Protein AF-A0AAJ1SNL9-F1 (afdb_monomer_lite)

pLDDT: mean 77.58, std 19.61, range [34.16, 97.94]

Organism: NCBI:txid357441

Secondary structure (DSSP, 8-state):
--------HHHHHHHHHHHHHTT-TTHHHHHHHHHHHHHHTT--HHHHHHHHHHHHHHHHHTB--HHHHHHHHHH-HHHHHHHHHHHHHTTS-SSS-HHHHHHHT-SBHHHHHHHHHHHHTSHHHHHHH-S-TTHHHHHHHHHHHHHHHHHHHHHHHHTT-THHHHHHHTT-

Sequence (172 aa):
YADQTVYELGDVMNTTAQLAANGVKDFDGLTQAIGNVNAVSGGNADTFKSVAMAMTQTVGAGKLTTENFNQIADAIPGASGKIQQALKEMGAYTDGDFREAMANGEISAEELNEAFMQLGMTDVAKKAAGSTATIEGAVGNLQASAVNMINEIINAFGKGNITSLISDIGKG

Structure (mmCIF, N/CA/C/O backbone):
data_AF-A0AAJ1SNL9-F1
#
_entry.id   AF-A0AAJ1SNL9-F1
#
loop_
_atom_site.group_PDB
_atom_site.id
_atom_site.type_symbol
_atom_site.label_atom_id
_atom_site.label_alt_id
_atom_site.label_comp_id
_atom_site.label_asym_id
_atom_site.label_entity_id
_atom_site.label_seq_id
_atom_site.pdbx_PDB_ins_code
_atom_site.Cartn_x
_atom_site.Cartn_y
_atom_site.Cartn_z
_atom_site.occupancy
_atom_site.B_iso_or_equiv
_atom_site.auth_seq_id
_atom_site.auth_comp_id
_atom_site.auth_asym_id
_atom_site.auth_atom_id
_atom_site.pdbx_PDB_model_num
ATOM 1 N N . TYR A 1 1 ? 27.175 5.953 -13.218 1.00 34.16 1 TYR A N 1
ATOM 2 C CA . TYR A 1 1 ? 25.724 6.172 -13.334 1.00 34.16 1 TYR A CA 1
ATOM 3 C C . TYR A 1 1 ? 25.084 4.872 -12.902 1.00 34.16 1 TYR A C 1
ATOM 5 O O . TYR A 1 1 ? 25.333 3.871 -13.553 1.00 34.16 1 TYR A O 1
ATOM 13 N N . ALA A 1 2 ? 24.481 4.854 -11.712 1.00 34.66 2 ALA A N 1
ATOM 14 C CA . ALA A 1 2 ? 23.979 3.636 -11.082 1.00 34.66 2 ALA A CA 1
ATOM 15 C C . ALA A 1 2 ? 22.735 3.141 -11.826 1.00 34.66 2 ALA A C 1
ATOM 17 O O . ALA A 1 2 ? 21.866 3.956 -12.136 1.00 34.66 2 ALA A O 1
ATOM 18 N N . ASP A 1 3 ? 22.699 1.840 -12.117 1.00 39.25 3 ASP A N 1
ATOM 19 C CA . ASP A 1 3 ? 21.568 1.134 -12.715 1.00 39.25 3 ASP A CA 1
ATOM 20 C C . ASP A 1 3 ? 20.281 1.486 -11.969 1.00 39.25 3 ASP A C 1
ATOM 22 O O . ASP A 1 3 ? 20.049 1.077 -10.829 1.00 39.25 3 ASP A O 1
ATOM 26 N N . GLN A 1 4 ? 19.452 2.302 -12.614 1.00 41.88 4 GLN A N 1
ATOM 27 C CA . GLN A 1 4 ? 18.111 2.573 -12.148 1.00 41.88 4 GLN A CA 1
ATOM 28 C C . GLN A 1 4 ? 17.263 1.328 -12.408 1.00 41.88 4 GLN A C 1
ATOM 30 O O . GLN A 1 4 ? 16.923 1.004 -13.542 1.00 41.88 4 GLN A O 1
ATOM 35 N N . THR A 1 5 ? 16.897 0.672 -11.309 1.00 44.97 5 THR A N 1
ATOM 36 C CA . THR A 1 5 ? 15.507 0.275 -11.057 1.00 44.97 5 THR A CA 1
ATOM 37 C C . THR A 1 5 ? 14.871 -0.613 -12.127 1.00 44.97 5 THR A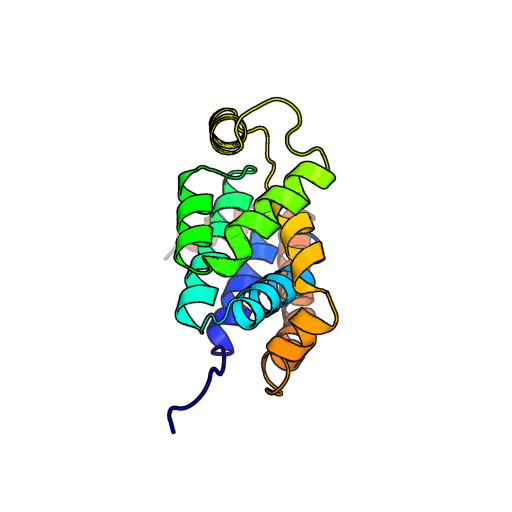 C 1
ATOM 39 O O . THR A 1 5 ? 13.908 -0.226 -12.788 1.00 44.97 5 THR A O 1
ATOM 42 N N . VAL A 1 6 ? 15.353 -1.846 -12.241 1.00 51.81 6 VAL A N 1
ATOM 43 C CA . VAL A 1 6 ? 14.517 -2.928 -12.761 1.00 51.81 6 VAL A CA 1
ATOM 44 C C . VAL A 1 6 ? 13.943 -3.638 -11.540 1.00 51.81 6 VAL A C 1
ATOM 46 O O . VAL A 1 6 ? 14.699 -4.202 -10.754 1.00 51.81 6 VAL A O 1
ATOM 49 N N . TYR A 1 7 ? 12.625 -3.568 -11.336 1.00 61.69 7 TYR A N 1
ATOM 50 C CA . TYR A 1 7 ? 11.969 -4.497 -10.415 1.00 61.69 7 TYR A CA 1
ATOM 51 C C . TYR A 1 7 ? 12.278 -5.905 -10.909 1.00 61.69 7 TYR A C 1
ATOM 53 O O . TYR A 1 7 ? 12.047 -6.193 -12.089 1.00 61.69 7 TYR A O 1
ATOM 61 N N . GLU A 1 8 ? 12.837 -6.769 -10.060 1.00 66.25 8 GLU A N 1
ATOM 62 C CA . GLU A 1 8 ? 13.104 -8.127 -10.509 1.00 66.25 8 GLU A CA 1
ATOM 63 C C . GLU A 1 8 ? 11.767 -8.780 -10.854 1.00 66.25 8 GLU A C 1
ATOM 65 O O . GLU A 1 8 ? 10.804 -8.722 -10.087 1.00 66.25 8 GLU A O 1
ATOM 70 N N . LEU A 1 9 ? 11.707 -9.403 -12.033 1.00 63.62 9 LEU A N 1
ATOM 71 C CA . LEU A 1 9 ? 10.516 -10.097 -12.514 1.00 63.62 9 LEU A CA 1
ATOM 72 C C . LEU A 1 9 ? 9.967 -11.050 -11.435 1.00 63.62 9 LEU A C 1
ATOM 74 O O . LEU A 1 9 ? 8.761 -11.112 -11.228 1.00 63.62 9 LEU A O 1
ATOM 78 N N . GLY A 1 10 ? 10.855 -11.724 -10.695 1.00 67.50 10 GLY A N 1
ATOM 79 C CA . GLY A 1 10 ? 10.506 -12.607 -9.579 1.00 67.50 10 GLY A CA 1
ATOM 80 C C . GLY A 1 10 ? 9.691 -11.939 -8.471 1.00 67.50 10 GLY A C 1
ATOM 81 O O . GLY A 1 10 ? 8.745 -12.544 -7.973 1.00 67.50 10 GLY A O 1
ATOM 82 N N . ASP A 1 11 ? 9.998 -10.690 -8.129 1.00 73.50 11 ASP A N 1
ATOM 83 C CA . ASP A 1 11 ? 9.332 -9.976 -7.039 1.00 73.50 11 ASP A CA 1
ATOM 84 C C . ASP A 1 11 ? 7.910 -9.585 -7.423 1.00 73.50 11 ASP A C 1
ATOM 86 O O . ASP A 1 11 ? 6.967 -9.841 -6.677 1.00 73.50 11 ASP A O 1
ATOM 90 N N . VAL A 1 12 ? 7.746 -9.050 -8.635 1.00 74.94 12 VAL A N 1
ATOM 91 C CA . VAL A 1 12 ? 6.435 -8.716 -9.205 1.00 74.94 12 VAL A CA 1
ATOM 92 C C . VAL A 1 12 ? 5.570 -9.974 -9.324 1.00 74.94 12 VAL A C 1
ATOM 94 O O . VAL A 1 12 ? 4.399 -9.957 -8.939 1.00 74.94 12 VAL A O 1
ATOM 97 N N . MET A 1 13 ? 6.149 -11.086 -9.797 1.00 72.50 13 MET A N 1
ATOM 98 C CA . MET A 1 13 ? 5.465 -12.382 -9.889 1.00 72.50 13 MET A CA 1
ATOM 99 C C . MET A 1 13 ? 5.019 -12.902 -8.522 1.00 72.50 13 MET A C 1
ATOM 101 O O . MET A 1 13 ? 3.864 -13.300 -8.365 1.00 72.50 13 MET A O 1
ATOM 105 N N . ASN A 1 14 ? 5.904 -12.867 -7.527 1.00 78.12 14 ASN A N 1
ATOM 106 C CA . ASN A 1 14 ? 5.604 -13.340 -6.181 1.00 78.12 14 ASN A CA 1
ATOM 107 C C . ASN A 1 14 ? 4.507 -12.497 -5.510 1.00 78.12 14 ASN A C 1
ATOM 109 O O . ASN A 1 14 ? 3.571 -13.060 -4.947 1.00 78.12 14 ASN A O 1
ATOM 113 N N . THR A 1 15 ? 4.559 -11.167 -5.625 1.00 81.31 15 THR A N 1
ATOM 114 C CA . THR A 1 15 ? 3.499 -10.278 -5.117 1.00 81.31 15 THR A CA 1
ATOM 115 C C . THR A 1 15 ? 2.155 -10.567 -5.779 1.00 81.31 15 THR A C 1
ATOM 117 O O . THR A 1 15 ? 1.163 -10.772 -5.082 1.00 81.31 15 THR A O 1
ATOM 120 N N . THR A 1 16 ? 2.131 -10.657 -7.112 1.00 79.81 16 THR A N 1
ATOM 121 C CA . THR A 1 16 ? 0.915 -10.963 -7.885 1.00 79.81 16 THR A CA 1
ATOM 122 C C . THR A 1 16 ? 0.289 -12.279 -7.413 1.00 79.81 16 THR A C 1
ATOM 124 O O . THR A 1 16 ? -0.912 -12.341 -7.154 1.00 79.81 16 THR A O 1
ATOM 127 N N . ALA A 1 17 ? 1.108 -13.324 -7.242 1.00 80.38 17 ALA A N 1
ATOM 128 C CA . ALA A 1 17 ? 0.656 -14.634 -6.781 1.00 80.38 17 ALA A CA 1
ATOM 129 C C . ALA A 1 17 ? 0.120 -14.601 -5.342 1.00 80.38 17 ALA A C 1
ATOM 131 O O . ALA A 1 17 ? -0.897 -15.229 -5.056 1.00 80.38 17 ALA A O 1
ATOM 132 N N . GLN A 1 18 ? 0.761 -13.855 -4.437 1.00 80.69 18 GLN A N 1
ATOM 133 C CA . GLN A 1 18 ? 0.292 -13.717 -3.057 1.00 80.69 18 GLN A CA 1
ATOM 134 C C . GLN A 1 18 ? -1.046 -12.980 -2.981 1.00 80.69 18 GLN A C 1
ATOM 136 O O . GLN A 1 18 ? -1.945 -13.433 -2.276 1.00 80.69 18 GLN A O 1
ATOM 141 N N . LEU A 1 19 ? -1.215 -11.886 -3.726 1.00 83.50 19 LEU A N 1
ATOM 142 C CA . LEU A 1 19 ? -2.481 -11.151 -3.770 1.00 83.50 19 LEU A CA 1
ATOM 143 C C . LEU A 1 19 ? -3.607 -12.022 -4.355 1.00 83.50 19 LEU A C 1
ATOM 145 O O . LEU A 1 19 ? -4.686 -12.101 -3.768 1.00 83.50 19 LEU A O 1
ATOM 149 N N . ALA A 1 20 ? -3.328 -12.755 -5.437 1.00 81.88 20 ALA A N 1
ATOM 150 C CA . ALA A 1 20 ? -4.253 -13.730 -6.018 1.00 81.88 20 ALA A CA 1
ATOM 151 C C . ALA A 1 20 ? -4.646 -14.838 -5.026 1.00 81.88 20 ALA A C 1
ATOM 153 O O . ALA A 1 20 ? -5.828 -15.134 -4.855 1.00 81.88 20 ALA A O 1
ATOM 154 N N . ALA A 1 21 ? -3.665 -15.437 -4.343 1.00 79.44 21 ALA A N 1
ATOM 155 C CA 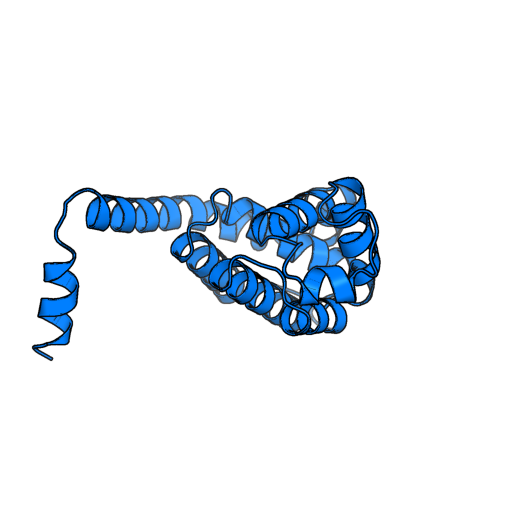. ALA A 1 21 ? -3.895 -16.504 -3.369 1.00 79.44 21 ALA A CA 1
ATOM 156 C C . ALA A 1 21 ? -4.726 -16.038 -2.163 1.00 79.44 21 ALA A C 1
ATOM 158 O O . ALA A 1 21 ? -5.453 -16.836 -1.575 1.00 79.44 21 ALA A O 1
ATOM 159 N N . ASN A 1 22 ? -4.652 -14.748 -1.823 1.00 78.31 22 ASN A N 1
ATOM 160 C CA . ASN A 1 22 ? -5.470 -14.131 -0.781 1.00 78.31 22 ASN A CA 1
ATOM 161 C C . ASN A 1 22 ? -6.817 -13.586 -1.302 1.00 78.31 22 ASN A C 1
ATOM 163 O O . ASN A 1 22 ? -7.537 -12.924 -0.560 1.00 78.31 22 ASN A O 1
ATOM 167 N N . GLY A 1 23 ? -7.189 -13.878 -2.553 1.00 79.19 23 GLY A N 1
ATOM 168 C CA . GLY A 1 23 ? -8.511 -13.568 -3.098 1.00 79.19 23 GLY A CA 1
ATOM 169 C C . GLY A 1 23 ? -8.723 -12.110 -3.508 1.00 79.19 23 GLY A C 1
ATOM 170 O O . GLY A 1 23 ? -9.871 -11.707 -3.701 1.00 79.19 23 GLY A O 1
ATOM 171 N N . VAL A 1 24 ? -7.656 -11.318 -3.667 1.00 84.31 24 VAL A N 1
ATOM 172 C CA . VAL A 1 24 ? -7.765 -9.961 -4.227 1.00 84.31 24 VAL A CA 1
ATOM 173 C C . VAL A 1 24 ? -8.259 -10.065 -5.667 1.00 84.31 24 VAL A C 1
ATOM 175 O O . VAL A 1 24 ? -7.663 -10.767 -6.478 1.00 84.31 24 VAL A O 1
ATOM 178 N N . LYS A 1 25 ? -9.358 -9.380 -5.994 1.00 81.56 25 LYS A N 1
ATOM 179 C CA . LYS A 1 25 ? -10.049 -9.533 -7.284 1.00 81.56 25 LYS A CA 1
ATOM 180 C C . LYS A 1 25 ? -9.246 -9.001 -8.477 1.00 81.56 25 LYS A C 1
ATOM 182 O O . LYS A 1 25 ? -9.206 -9.664 -9.507 1.00 81.56 25 LYS A O 1
ATOM 187 N N . ASP A 1 26 ? -8.631 -7.828 -8.333 1.00 85.94 26 ASP A N 1
ATOM 188 C CA . ASP A 1 26 ? -7.813 -7.151 -9.358 1.00 85.94 26 ASP A CA 1
ATOM 189 C C . ASP A 1 26 ? -6.335 -7.146 -8.929 1.00 85.94 26 ASP A C 1
ATOM 191 O O . ASP A 1 26 ? -5.699 -6.110 -8.753 1.00 85.94 26 ASP A O 1
ATOM 195 N N . PHE A 1 27 ? -5.814 -8.333 -8.612 1.00 85.00 27 PHE A N 1
ATOM 196 C CA . PHE A 1 27 ? -4.477 -8.521 -8.038 1.00 85.00 27 PHE A CA 1
ATOM 197 C C . PHE A 1 27 ? -3.347 -8.108 -9.000 1.00 85.00 27 PHE A C 1
ATOM 199 O O . PHE A 1 27 ? -2.278 -7.679 -8.558 1.00 85.00 27 PHE A O 1
ATOM 206 N N . ASP A 1 28 ? -3.572 -8.215 -10.309 1.00 82.25 28 ASP A N 1
ATOM 207 C CA . ASP A 1 28 ? -2.674 -7.761 -11.368 1.00 82.25 28 ASP A CA 1
ATOM 208 C C . ASP A 1 28 ? -2.670 -6.234 -11.473 1.00 82.25 28 ASP A C 1
ATOM 210 O O . ASP A 1 28 ? -1.592 -5.627 -11.441 1.00 82.25 28 ASP A O 1
ATOM 214 N N . GLY A 1 29 ? -3.852 -5.609 -11.505 1.00 87.44 29 GLY A N 1
ATOM 215 C CA . GLY A 1 29 ? -3.993 -4.155 -11.443 1.00 87.44 29 GLY A CA 1
ATOM 216 C C . GLY A 1 29 ? -3.375 -3.580 -10.170 1.00 87.44 29 GLY A C 1
ATOM 217 O O . GLY A 1 29 ? -2.577 -2.642 -10.231 1.00 87.44 29 GLY A O 1
ATOM 218 N N . LEU A 1 30 ? -3.640 -4.201 -9.019 1.00 90.88 30 LEU A N 1
ATOM 219 C CA . LEU A 1 30 ? -3.101 -3.764 -7.734 1.00 90.88 30 LEU A CA 1
ATOM 220 C C . LEU A 1 30 ? -1.575 -3.879 -7.678 1.00 90.88 30 LEU A C 1
ATOM 222 O O . LEU A 1 30 ? -0.910 -2.965 -7.192 1.00 90.88 30 LEU A O 1
ATOM 226 N N . THR A 1 31 ? -0.994 -4.951 -8.223 1.00 89.38 31 THR A N 1
ATOM 227 C CA . THR A 1 31 ? 0.470 -5.091 -8.291 1.00 89.38 31 THR A CA 1
ATOM 228 C C . THR A 1 31 ? 1.095 -3.976 -9.134 1.00 89.38 31 THR A C 1
ATOM 230 O O . THR A 1 31 ? 2.098 -3.378 -8.732 1.00 89.38 31 THR A O 1
ATOM 233 N N . GLN A 1 32 ? 0.486 -3.644 -10.277 1.00 88.00 32 GLN A N 1
ATOM 234 C CA . GLN A 1 32 ? 0.924 -2.512 -11.098 1.00 88.00 32 GLN A CA 1
ATOM 235 C C . GLN A 1 32 ? 0.774 -1.184 -10.348 1.00 88.00 32 GLN A C 1
ATOM 237 O O . GLN A 1 32 ? 1.680 -0.351 -10.379 1.00 88.00 32 GLN A O 1
ATOM 242 N N . ALA A 1 33 ? -0.336 -0.988 -9.634 1.00 92.94 33 ALA A N 1
ATOM 243 C CA . ALA A 1 33 ? -0.577 0.217 -8.854 1.00 92.94 33 ALA A CA 1
ATOM 244 C C . ALA A 1 33 ? 0.471 0.399 -7.751 1.00 92.94 33 ALA A C 1
ATOM 246 O O . ALA A 1 33 ? 1.033 1.487 -7.630 1.00 92.94 33 ALA A O 1
ATOM 247 N N . ILE A 1 34 ? 0.809 -0.667 -7.020 1.00 93.00 34 ILE A N 1
ATOM 248 C CA . ILE A 1 34 ? 1.895 -0.673 -6.030 1.00 93.00 34 ILE A CA 1
ATOM 249 C C . ILE A 1 34 ? 3.221 -0.270 -6.689 1.00 93.00 34 ILE A C 1
ATOM 251 O O . ILE A 1 34 ? 3.913 0.615 -6.183 1.00 93.00 34 ILE A O 1
ATOM 255 N N . GLY A 1 35 ? 3.556 -0.851 -7.846 1.00 89.38 35 GLY A N 1
ATOM 256 C CA . GLY A 1 35 ? 4.765 -0.504 -8.603 1.00 89.38 35 GLY A CA 1
ATOM 257 C C . GLY A 1 35 ? 4.814 0.965 -9.039 1.00 89.38 35 GLY A C 1
ATOM 258 O O . GLY A 1 35 ? 5.852 1.620 -8.910 1.00 89.38 35 GLY A O 1
ATOM 259 N N . ASN A 1 36 ? 3.685 1.508 -9.494 1.00 90.00 36 ASN A N 1
ATOM 260 C CA . ASN A 1 36 ? 3.569 2.891 -9.953 1.00 90.00 36 ASN A CA 1
ATOM 261 C C . ASN A 1 36 ? 3.626 3.894 -8.794 1.00 90.00 36 ASN A C 1
ATOM 263 O O . ASN A 1 36 ? 4.338 4.896 -8.887 1.00 90.00 36 ASN A O 1
ATOM 267 N N . VAL A 1 37 ? 2.924 3.617 -7.687 1.00 93.25 37 VAL A N 1
ATOM 268 C CA . VAL A 1 37 ? 2.998 4.418 -6.453 1.00 93.25 37 VAL A CA 1
ATOM 269 C C . VAL A 1 37 ? 4.423 4.405 -5.898 1.00 93.25 37 VAL A C 1
ATOM 271 O O . VAL A 1 37 ? 4.937 5.451 -5.495 1.00 93.25 37 VAL A O 1
ATOM 274 N N . ASN A 1 38 ? 5.090 3.250 -5.922 1.00 91.06 38 ASN A N 1
ATOM 275 C CA . ASN A 1 38 ? 6.480 3.132 -5.500 1.00 91.06 38 ASN A CA 1
ATOM 276 C C . ASN A 1 38 ? 7.415 3.974 -6.377 1.00 91.06 38 ASN A C 1
ATOM 278 O O . ASN A 1 38 ? 8.167 4.798 -5.857 1.00 91.06 38 ASN A O 1
ATOM 282 N N . ALA A 1 39 ? 7.310 3.847 -7.701 1.00 88.25 39 ALA A N 1
ATOM 283 C CA . ALA A 1 39 ? 8.153 4.580 -8.643 1.00 88.25 39 ALA A CA 1
ATOM 284 C C . ALA A 1 39 ? 7.964 6.103 -8.541 1.00 88.25 39 ALA A C 1
ATOM 286 O O . ALA A 1 39 ? 8.940 6.846 -8.433 1.00 88.25 39 ALA A O 1
ATOM 287 N N . VAL A 1 40 ? 6.714 6.585 -8.514 1.00 87.06 40 VAL A N 1
ATOM 288 C CA . VAL A 1 40 ? 6.425 8.029 -8.415 1.00 87.06 40 VAL A CA 1
ATOM 289 C C . VAL A 1 40 ? 6.851 8.624 -7.069 1.00 87.06 40 VAL A C 1
ATOM 291 O O . VAL A 1 40 ? 7.068 9.831 -6.969 1.00 87.06 40 VAL A O 1
ATOM 294 N N . SER A 1 41 ? 7.018 7.781 -6.048 1.00 88.88 41 SER A N 1
ATOM 295 C CA . SER A 1 41 ? 7.534 8.165 -4.729 1.00 88.88 41 SER A CA 1
ATOM 296 C C . SER A 1 41 ? 9.064 8.124 -4.635 1.00 88.88 41 SER A C 1
ATOM 298 O O . SER A 1 41 ? 9.606 8.374 -3.561 1.00 88.88 41 SER A O 1
ATOM 300 N N . GLY A 1 42 ? 9.764 7.823 -5.736 1.00 84.44 42 GLY A N 1
ATOM 301 C CA . GLY A 1 42 ? 11.224 7.686 -5.772 1.00 84.44 42 GLY A CA 1
ATOM 302 C C . GLY A 1 42 ? 11.740 6.366 -5.192 1.00 84.44 42 GLY A C 1
ATOM 303 O O . GLY A 1 42 ? 12.920 6.270 -4.857 1.00 84.44 42 GLY A O 1
ATOM 304 N N . GLY A 1 43 ? 10.864 5.370 -5.050 1.00 84.69 43 GLY A N 1
ATOM 305 C CA . GLY A 1 43 ? 11.188 4.047 -4.532 1.00 84.69 43 GLY A CA 1
ATOM 306 C C . GLY A 1 43 ? 11.990 3.182 -5.509 1.00 84.69 43 GLY A C 1
ATOM 307 O O . GLY A 1 43 ? 12.086 3.455 -6.706 1.00 84.69 43 GLY A O 1
ATOM 308 N N . ASN A 1 44 ? 12.560 2.103 -4.980 1.00 84.38 44 ASN A N 1
ATOM 309 C CA . ASN A 1 44 ? 13.331 1.094 -5.704 1.00 84.38 44 ASN A CA 1
ATOM 310 C C . ASN A 1 44 ? 12.704 -0.307 -5.515 1.00 84.38 44 ASN A C 1
ATOM 312 O O . ASN A 1 44 ? 11.563 -0.430 -5.065 1.00 84.38 44 ASN A O 1
ATOM 316 N N . ALA A 1 45 ? 13.424 -1.371 -5.880 1.00 83.50 45 ALA A N 1
ATOM 317 C CA . ALA A 1 45 ? 12.929 -2.741 -5.739 1.00 83.50 45 ALA A CA 1
ATOM 318 C C . ALA A 1 45 ? 12.694 -3.154 -4.273 1.00 83.50 45 ALA A C 1
ATOM 320 O O . ALA A 1 45 ? 11.704 -3.821 -3.981 1.00 83.50 45 ALA A O 1
ATOM 321 N N . ASP A 1 46 ? 13.552 -2.716 -3.349 1.00 86.56 46 ASP A N 1
ATOM 322 C CA . ASP A 1 46 ? 13.417 -3.033 -1.925 1.00 86.56 46 ASP A CA 1
ATOM 323 C C . ASP A 1 46 ? 12.191 -2.347 -1.321 1.00 86.56 46 ASP A C 1
ATOM 325 O O . ASP A 1 46 ? 11.426 -2.973 -0.588 1.00 86.56 46 ASP A O 1
ATOM 329 N N . THR A 1 47 ? 11.936 -1.085 -1.674 1.00 91.75 47 THR A N 1
ATOM 330 C CA . THR A 1 47 ? 10.737 -0.390 -1.189 1.00 91.75 47 THR A CA 1
ATOM 331 C C . THR A 1 47 ? 9.464 -0.980 -1.793 1.00 91.75 47 THR A C 1
ATOM 333 O O . THR A 1 47 ? 8.470 -1.112 -1.084 1.00 91.75 47 THR A O 1
ATOM 336 N N . PHE A 1 48 ? 9.497 -1.439 -3.050 1.00 90.19 48 PHE A N 1
ATOM 337 C CA . PHE A 1 48 ? 8.379 -2.185 -3.635 1.00 90.19 48 PHE A CA 1
ATOM 338 C C . PHE A 1 48 ? 8.086 -3.472 -2.863 1.00 90.19 48 PHE A C 1
ATOM 340 O O . PHE A 1 48 ? 6.928 -3.710 -2.529 1.00 90.19 48 PHE A O 1
ATOM 347 N N . LYS A 1 49 ? 9.111 -4.267 -2.524 1.00 89.75 49 LYS A N 1
ATOM 348 C CA . LYS A 1 49 ? 8.948 -5.480 -1.702 1.00 89.75 49 LYS A CA 1
ATOM 349 C C . LYS A 1 49 ? 8.297 -5.169 -0.363 1.00 89.75 49 LYS A C 1
ATOM 351 O O . LYS A 1 49 ? 7.367 -5.868 0.028 1.00 89.75 49 LYS A O 1
ATOM 356 N N . SER A 1 50 ? 8.767 -4.124 0.316 1.00 94.31 50 SER A N 1
ATOM 357 C CA . SER A 1 50 ? 8.225 -3.707 1.611 1.00 94.31 50 SER A CA 1
ATOM 358 C C . SER A 1 50 ? 6.756 -3.303 1.507 1.00 94.31 50 SER A C 1
ATOM 360 O O . SER A 1 50 ? 5.933 -3.784 2.283 1.00 94.31 50 SER A O 1
ATOM 362 N N . VAL A 1 51 ? 6.398 -2.488 0.509 1.00 95.38 51 VAL A N 1
ATOM 363 C CA . VAL A 1 51 ? 4.999 -2.092 0.281 1.00 95.38 51 VAL A CA 1
ATOM 364 C C . VAL A 1 51 ? 4.144 -3.306 -0.079 1.00 95.38 51 VAL A C 1
ATOM 366 O O . VAL A 1 51 ? 3.082 -3.500 0.502 1.00 95.38 51 VAL A O 1
ATOM 369 N N . ALA A 1 52 ? 4.608 -4.158 -0.992 1.00 91.81 52 ALA A N 1
ATOM 370 C CA . ALA A 1 52 ? 3.898 -5.366 -1.395 1.00 91.81 52 ALA A CA 1
ATOM 371 C C . ALA A 1 52 ? 3.662 -6.330 -0.223 1.00 91.81 52 ALA A C 1
ATOM 373 O O . ALA A 1 52 ? 2.572 -6.881 -0.091 1.00 91.81 52 ALA A O 1
ATOM 374 N N . MET A 1 53 ? 4.655 -6.512 0.650 1.00 93.25 53 MET A N 1
ATOM 375 C CA . MET A 1 53 ? 4.533 -7.344 1.847 1.00 93.25 53 MET A CA 1
ATOM 376 C C . MET A 1 53 ? 3.481 -6.788 2.808 1.00 93.25 53 MET A C 1
ATOM 378 O O . MET A 1 53 ? 2.598 -7.533 3.234 1.00 93.25 53 MET A O 1
ATOM 382 N N . ALA A 1 54 ? 3.528 -5.483 3.088 1.00 96.94 54 ALA A N 1
ATOM 383 C CA . ALA A 1 54 ? 2.548 -4.816 3.940 1.00 96.94 54 ALA A CA 1
ATOM 384 C C . ALA A 1 54 ? 1.125 -4.884 3.352 1.00 96.94 54 ALA A C 1
ATOM 386 O O . ALA A 1 54 ? 0.151 -5.061 4.089 1.00 96.94 54 ALA A O 1
ATOM 387 N N . MET A 1 55 ? 0.992 -4.804 2.023 1.00 95.06 55 MET A N 1
ATOM 388 C CA . MET A 1 55 ? -0.278 -4.997 1.316 1.00 95.06 55 MET A CA 1
ATOM 389 C C . MET A 1 55 ? -0.793 -6.431 1.482 1.00 95.06 55 MET A C 1
ATOM 391 O O . MET A 1 55 ? -1.921 -6.615 1.932 1.00 95.06 55 MET A O 1
ATOM 395 N N . THR A 1 56 ? 0.032 -7.453 1.230 1.00 90.06 56 THR A N 1
ATOM 396 C CA . THR A 1 56 ? -0.355 -8.861 1.443 1.00 90.06 56 THR A CA 1
ATOM 397 C C . THR A 1 56 ? -0.771 -9.123 2.892 1.00 90.06 56 THR A C 1
ATOM 399 O O . THR A 1 56 ? -1.790 -9.767 3.137 1.00 90.06 56 THR A O 1
ATOM 402 N N . GLN A 1 57 ? -0.018 -8.606 3.868 1.00 93.69 57 GLN A N 1
ATOM 403 C CA . GLN A 1 57 ? -0.350 -8.735 5.291 1.00 93.69 57 GLN A CA 1
ATOM 404 C C . GLN A 1 57 ? -1.674 -8.044 5.636 1.00 93.69 57 GLN A C 1
ATOM 406 O O . GLN A 1 57 ? -2.455 -8.571 6.427 1.00 93.69 57 GLN A O 1
ATOM 411 N N . THR A 1 58 ? -1.948 -6.889 5.026 1.00 95.56 58 THR A N 1
ATOM 412 C CA . THR A 1 58 ? -3.214 -6.161 5.191 1.00 95.56 58 THR A CA 1
ATOM 413 C C . THR A 1 58 ? -4.385 -6.957 4.626 1.00 95.56 58 THR A C 1
ATOM 415 O O . THR A 1 58 ? -5.394 -7.111 5.311 1.00 95.56 58 THR A O 1
ATOM 418 N N . VAL A 1 59 ? -4.234 -7.535 3.431 1.00 90.81 59 VAL A N 1
ATOM 419 C CA . VAL A 1 59 ? -5.245 -8.423 2.839 1.00 90.81 59 VAL A CA 1
ATOM 420 C C . VAL A 1 59 ? -5.499 -9.630 3.743 1.00 90.81 59 VAL A C 1
ATOM 422 O O . VAL A 1 59 ? -6.651 -9.914 4.059 1.00 90.81 59 VAL A O 1
ATOM 425 N N . GLY A 1 60 ? -4.446 -10.292 4.234 1.00 89.00 60 GLY A N 1
ATOM 426 C CA . GLY A 1 60 ? -4.583 -11.431 5.148 1.00 89.00 60 GLY A CA 1
ATOM 427 C C . GLY A 1 60 ? -5.265 -11.077 6.477 1.00 89.00 60 GLY A C 1
ATOM 428 O O . GLY A 1 60 ? -6.001 -11.892 7.030 1.00 89.00 60 GLY A O 1
ATOM 429 N N . ALA A 1 61 ? -5.061 -9.857 6.982 1.00 94.12 61 ALA A N 1
ATOM 430 C CA . ALA A 1 61 ? -5.734 -9.347 8.177 1.00 94.12 61 ALA A CA 1
ATOM 431 C C . ALA A 1 61 ? -7.163 -8.833 7.911 1.00 94.12 61 ALA A C 1
ATOM 433 O O . ALA A 1 61 ? -7.921 -8.625 8.860 1.00 94.12 61 ALA A O 1
ATOM 434 N N . GLY A 1 62 ? -7.518 -8.577 6.648 1.00 94.25 62 GLY A N 1
ATOM 435 C CA . GLY A 1 62 ? -8.772 -7.946 6.225 1.00 94.25 62 GLY A CA 1
ATOM 436 C C . GLY A 1 62 ? -8.868 -6.440 6.509 1.00 94.25 62 GLY A C 1
ATOM 437 O O . GLY A 1 62 ? -9.870 -5.819 6.158 1.00 94.25 62 GLY A O 1
ATOM 438 N N . LYS A 1 63 ? -7.846 -5.835 7.126 1.00 97.12 63 LYS A N 1
ATOM 439 C CA . LYS A 1 63 ? -7.835 -4.428 7.551 1.00 97.12 63 LYS A CA 1
ATOM 440 C C . LYS A 1 63 ? -6.430 -3.841 7.567 1.00 97.12 63 LYS A C 1
ATOM 442 O O . LYS A 1 63 ? -5.457 -4.556 7.820 1.00 97.12 63 LYS A O 1
ATOM 447 N N . LEU A 1 64 ? -6.334 -2.531 7.362 1.00 97.94 64 LEU A N 1
ATOM 448 C CA . LEU A 1 64 ? -5.079 -1.802 7.487 1.00 97.94 64 LEU A CA 1
ATOM 449 C C . LEU A 1 64 ? -4.709 -1.647 8.965 1.00 97.94 64 LEU A C 1
ATOM 451 O O . LEU A 1 64 ? -5.400 -0.983 9.737 1.00 97.94 64 LEU A O 1
ATOM 455 N N . THR A 1 65 ? -3.588 -2.249 9.355 1.00 97.56 65 THR A N 1
ATOM 456 C CA . THR A 1 65 ? -3.023 -2.090 10.696 1.00 97.56 65 THR A CA 1
ATOM 457 C C . THR A 1 65 ? -2.029 -0.932 10.728 1.00 97.56 65 THR A C 1
ATOM 459 O O . THR A 1 65 ? -1.395 -0.600 9.725 1.00 97.56 65 THR A O 1
ATOM 462 N N . THR A 1 66 ? -1.824 -0.356 11.914 1.00 96.44 66 THR A N 1
ATOM 463 C CA . THR A 1 66 ? -0.807 0.684 12.127 1.00 96.44 66 THR A CA 1
ATOM 464 C C . THR A 1 66 ? 0.599 0.206 11.760 1.00 96.44 66 THR A C 1
ATOM 466 O O . THR A 1 66 ? 1.387 0.979 11.226 1.00 96.44 66 THR A O 1
ATOM 469 N N . GLU A 1 67 ? 0.923 -1.061 12.029 1.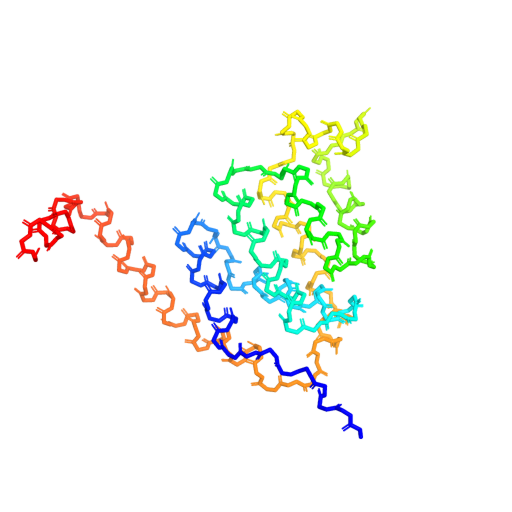00 97.62 67 GLU A N 1
ATOM 470 C CA . GLU A 1 67 ? 2.220 -1.645 11.677 1.00 97.62 67 GLU A CA 1
ATOM 471 C C . GLU A 1 67 ? 2.413 -1.703 10.159 1.00 97.62 67 GLU A C 1
ATOM 473 O O . GLU A 1 67 ? 3.408 -1.182 9.655 1.00 97.62 67 GLU A O 1
ATOM 478 N N . ASN A 1 68 ? 1.434 -2.244 9.429 1.00 97.81 68 ASN A N 1
ATOM 479 C CA . ASN A 1 68 ? 1.501 -2.340 7.972 1.00 97.81 68 ASN A CA 1
ATOM 480 C C . ASN A 1 68 ? 1.556 -0.944 7.338 1.00 97.81 68 ASN A C 1
ATOM 482 O O . ASN A 1 68 ? 2.330 -0.715 6.412 1.00 97.81 68 ASN A O 1
ATOM 486 N N . PHE A 1 69 ? 0.790 0.022 7.862 1.00 97.94 69 PHE A N 1
ATOM 487 C CA . PHE A 1 69 ? 0.867 1.396 7.371 1.00 97.94 69 PHE A CA 1
ATOM 488 C C . PHE A 1 69 ? 2.235 2.027 7.617 1.00 97.94 69 PHE A C 1
ATOM 490 O O . PHE A 1 69 ? 2.745 2.702 6.730 1.00 97.94 69 PHE A O 1
ATOM 497 N N . ASN A 1 70 ? 2.843 1.817 8.788 1.00 97.38 70 ASN A N 1
ATOM 498 C CA . ASN A 1 70 ? 4.185 2.333 9.055 1.00 97.38 70 ASN A CA 1
ATOM 499 C C . ASN A 1 70 ? 5.205 1.726 8.085 1.00 97.38 70 ASN A C 1
ATOM 501 O O . ASN A 1 70 ? 6.001 2.466 7.525 1.00 97.38 70 ASN A O 1
ATOM 505 N N . GLN A 1 71 ? 5.123 0.424 7.792 1.00 97.75 71 GLN A N 1
ATOM 506 C CA . GLN A 1 71 ? 5.981 -0.204 6.779 1.00 97.75 71 GLN A CA 1
ATOM 507 C C . GLN A 1 71 ? 5.800 0.431 5.390 1.00 97.75 71 GLN A C 1
ATOM 509 O O . GLN A 1 71 ? 6.786 0.712 4.708 1.00 97.75 71 GLN A O 1
ATOM 514 N N . ILE A 1 72 ? 4.555 0.705 4.979 1.00 97.44 72 ILE A N 1
ATOM 515 C CA . ILE A 1 72 ? 4.261 1.423 3.729 1.00 97.44 72 ILE A CA 1
ATOM 516 C C . ILE A 1 72 ? 4.852 2.838 3.778 1.00 97.44 72 ILE A C 1
ATOM 518 O O . ILE A 1 72 ? 5.556 3.246 2.858 1.00 97.44 72 ILE A O 1
ATOM 522 N N . ALA A 1 73 ? 4.586 3.590 4.844 1.00 96.88 73 ALA A N 1
ATOM 523 C CA . ALA A 1 73 ? 5.023 4.973 4.991 1.00 96.88 73 ALA A CA 1
ATOM 524 C C . ALA A 1 73 ? 6.551 5.103 5.051 1.00 96.88 73 ALA A C 1
ATOM 526 O O . ALA A 1 73 ? 7.092 6.044 4.480 1.00 96.88 73 ALA A O 1
ATOM 527 N N . ASP A 1 74 ? 7.245 4.155 5.675 1.00 97.19 74 ASP A N 1
ATOM 528 C CA . ASP A 1 74 ? 8.706 4.128 5.743 1.00 97.19 74 ASP A CA 1
ATOM 529 C C . ASP A 1 74 ? 9.323 3.774 4.383 1.00 97.19 74 ASP A C 1
ATOM 531 O O . ASP A 1 74 ? 10.341 4.348 3.990 1.00 97.19 74 ASP A O 1
ATOM 535 N N . ALA A 1 75 ? 8.693 2.865 3.631 1.00 95.06 75 ALA A N 1
ATOM 536 C CA . ALA A 1 75 ? 9.147 2.470 2.301 1.00 95.06 75 ALA A CA 1
ATOM 537 C C . ALA A 1 75 ? 8.912 3.563 1.246 1.00 95.06 75 ALA A C 1
ATOM 539 O O . ALA A 1 75 ? 9.760 3.781 0.380 1.00 95.06 75 ALA A O 1
ATOM 540 N N . ILE A 1 76 ? 7.774 4.261 1.313 1.00 93.94 76 ILE A N 1
ATOM 541 C CA . ILE A 1 76 ? 7.383 5.313 0.363 1.00 93.94 76 ILE A CA 1
ATOM 542 C C . ILE A 1 76 ? 6.876 6.577 1.087 1.00 93.94 76 ILE A C 1
ATOM 544 O O . ILE A 1 76 ? 5.697 6.938 0.969 1.00 93.94 76 ILE A O 1
ATOM 548 N N . PRO A 1 77 ? 7.755 7.331 1.782 1.00 92.12 77 PRO A N 1
ATOM 549 C CA . PRO A 1 77 ? 7.346 8.476 2.606 1.00 92.12 77 PRO A CA 1
ATOM 550 C C . PRO A 1 77 ? 6.539 9.529 1.843 1.00 92.12 77 PRO A C 1
ATOM 552 O O . PRO A 1 77 ? 5.583 10.091 2.381 1.00 92.12 77 PRO A O 1
ATOM 555 N N . GLY A 1 78 ? 6.871 9.746 0.564 1.00 88.56 78 GLY A N 1
ATOM 556 C CA . GLY A 1 78 ? 6.192 10.700 -0.318 1.00 88.56 78 GLY A CA 1
ATOM 557 C C . GLY A 1 78 ? 4.754 10.330 -0.709 1.00 88.56 78 GLY A C 1
ATOM 558 O O . GLY A 1 78 ? 4.011 11.205 -1.157 1.00 88.56 78 GLY A O 1
ATOM 559 N N . ALA A 1 79 ? 4.339 9.072 -0.527 1.00 92.06 79 ALA A N 1
ATOM 560 C CA . ALA A 1 79 ? 2.975 8.615 -0.804 1.00 92.06 79 ALA A CA 1
ATOM 561 C C . ALA A 1 79 ? 2.079 8.575 0.438 1.00 92.06 79 ALA A C 1
ATOM 563 O O . ALA A 1 79 ? 0.862 8.656 0.289 1.00 92.06 79 ALA A O 1
ATOM 564 N N . SER A 1 80 ? 2.650 8.492 1.645 1.00 93.00 80 SER A N 1
ATOM 565 C CA . SER A 1 80 ? 1.906 8.301 2.903 1.00 93.00 80 SER A CA 1
ATOM 566 C C . SER A 1 80 ? 0.720 9.265 3.068 1.00 93.00 80 SER A C 1
ATOM 568 O O . SER A 1 80 ? -0.414 8.828 3.258 1.00 93.00 80 SER A O 1
ATOM 570 N N . GLY A 1 81 ? 0.947 10.572 2.905 1.00 94.44 81 GLY A N 1
ATOM 571 C CA . GLY A 1 81 ? -0.107 11.587 3.006 1.00 94.44 81 GLY A CA 1
ATOM 572 C C . GLY A 1 81 ? -1.167 11.489 1.904 1.00 94.44 81 GLY A C 1
ATOM 573 O O . GLY A 1 81 ? -2.339 11.747 2.159 1.00 94.44 81 GLY A O 1
ATOM 574 N N . LYS A 1 82 ? -0.785 11.062 0.693 1.00 95.75 82 LYS A N 1
ATOM 575 C CA . LYS A 1 82 ? -1.730 10.867 -0.418 1.00 95.75 82 LYS A CA 1
ATOM 576 C C . LYS A 1 82 ? -2.605 9.633 -0.213 1.00 95.75 82 LYS A C 1
ATOM 578 O O . LYS A 1 82 ? -3.779 9.677 -0.552 1.00 95.75 82 LYS A O 1
ATOM 583 N N . ILE A 1 83 ? -2.051 8.565 0.362 1.00 96.81 83 ILE A N 1
ATOM 584 C CA . ILE A 1 83 ? -2.804 7.358 0.733 1.00 96.81 83 ILE A CA 1
ATOM 585 C C . ILE A 1 83 ? -3.852 7.712 1.789 1.00 96.81 83 ILE A C 1
ATOM 587 O O . ILE A 1 83 ? -5.022 7.386 1.615 1.00 96.81 83 ILE A O 1
ATOM 591 N N . GLN A 1 84 ? -3.458 8.444 2.837 1.00 95.75 84 GLN A N 1
ATOM 592 C CA . GLN A 1 84 ? -4.398 8.932 3.853 1.00 95.75 84 GLN A CA 1
ATOM 593 C C . GLN A 1 84 ? -5.503 9.789 3.230 1.00 95.75 84 GLN A C 1
ATOM 595 O O . GLN A 1 84 ? -6.680 9.580 3.505 1.00 95.75 84 GLN A O 1
ATOM 600 N N . GLN A 1 85 ? -5.136 10.723 2.349 1.00 94.38 85 GLN A N 1
ATOM 601 C CA . GLN A 1 85 ? -6.108 11.572 1.671 1.00 94.38 85 GLN A CA 1
ATOM 602 C C . GLN A 1 85 ? -7.092 10.763 0.813 1.00 94.38 85 GLN A C 1
ATOM 604 O O . GLN A 1 85 ? -8.292 10.985 0.933 1.00 94.38 85 GLN A O 1
ATOM 609 N N . ALA A 1 86 ? -6.613 9.815 0.003 1.00 95.94 86 ALA A N 1
ATOM 610 C CA . ALA A 1 86 ? -7.472 8.969 -0.826 1.00 95.94 86 ALA A CA 1
ATOM 611 C C . ALA A 1 86 ? -8.454 8.154 0.034 1.00 95.94 86 ALA A C 1
ATOM 613 O O . ALA A 1 86 ? -9.656 8.169 -0.215 1.00 95.94 86 ALA A O 1
ATOM 614 N N . LEU A 1 87 ? -7.965 7.538 1.115 1.00 96.44 87 LEU A N 1
ATOM 615 C CA . LEU A 1 87 ? -8.803 6.810 2.074 1.00 96.44 87 LEU A CA 1
ATOM 616 C C . LEU A 1 87 ? -9.867 7.714 2.714 1.00 96.44 87 LEU A C 1
ATOM 618 O O . LEU A 1 87 ? -11.017 7.308 2.875 1.00 96.44 87 LEU A O 1
ATOM 622 N N . LYS A 1 88 ? -9.513 8.962 3.033 1.00 93.69 88 LYS A N 1
ATOM 623 C CA . LYS A 1 88 ? -10.461 9.939 3.575 1.00 93.69 88 LYS A CA 1
ATOM 624 C C . LYS A 1 88 ? -11.527 10.336 2.559 1.00 93.69 88 LYS A C 1
ATOM 626 O O . LYS A 1 88 ? -12.701 10.422 2.903 1.00 93.69 88 LYS A O 1
ATOM 631 N N . GLU A 1 89 ? -11.127 10.594 1.317 1.00 92.69 89 GLU A N 1
ATOM 632 C CA . GLU A 1 89 ? -12.034 10.966 0.223 1.00 92.69 89 GLU A CA 1
ATOM 633 C C . GLU A 1 89 ? -13.015 9.836 -0.117 1.00 92.69 89 GLU A C 1
ATOM 635 O O . GLU A 1 89 ? -14.158 10.104 -0.484 1.00 92.69 89 GLU A O 1
ATOM 640 N N . MET A 1 90 ? -12.598 8.584 0.079 1.00 92.69 90 MET A N 1
ATOM 641 C CA . MET A 1 90 ? -13.449 7.400 -0.040 1.00 92.69 90 MET A CA 1
ATOM 642 C C . MET A 1 90 ? -14.393 7.191 1.153 1.00 92.69 90 MET A C 1
ATOM 644 O O . MET A 1 90 ? -15.293 6.359 1.078 1.00 92.69 90 MET A O 1
ATOM 648 N N . GLY A 1 91 ? -14.211 7.933 2.248 1.00 91.88 91 GLY A N 1
ATOM 649 C CA . GLY A 1 91 ? -14.988 7.754 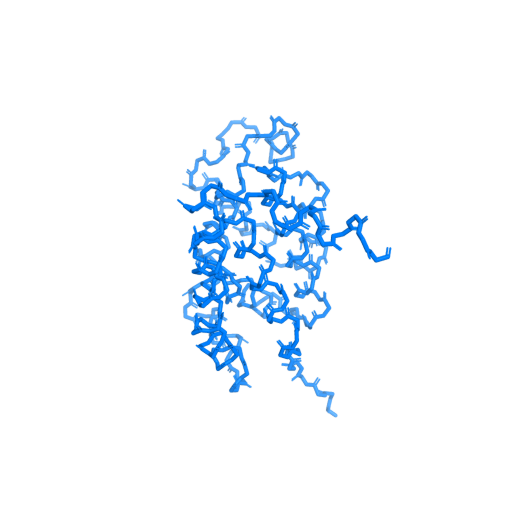3.472 1.00 91.88 91 GLY A CA 1
ATOM 650 C C . GLY A 1 91 ? -14.560 6.553 4.319 1.00 91.88 91 GLY A C 1
ATOM 651 O O . GLY A 1 91 ? -15.292 6.203 5.239 1.00 91.88 91 GLY A O 1
ATOM 652 N N . ALA A 1 92 ? -13.377 5.974 4.068 1.00 93.50 92 ALA A N 1
ATOM 653 C CA . ALA A 1 92 ? -12.824 4.876 4.874 1.00 93.50 92 ALA A CA 1
ATOM 654 C C . ALA A 1 92 ? -12.552 5.299 6.331 1.00 93.50 92 ALA A C 1
ATOM 656 O O . ALA A 1 92 ? -12.408 4.470 7.224 1.00 93.50 92 ALA A O 1
ATOM 657 N N . TYR A 1 93 ? -12.464 6.610 6.569 1.00 91.25 93 TYR A N 1
ATOM 658 C CA . TYR A 1 93 ? -12.523 7.229 7.888 1.00 91.25 93 TYR A CA 1
ATOM 659 C C . TYR A 1 93 ? -13.017 8.678 7.751 1.00 91.25 93 TYR A C 1
ATOM 661 O O . TYR A 1 93 ? -12.656 9.379 6.800 1.00 91.25 93 TYR A O 1
ATOM 669 N N . THR A 1 94 ? -13.848 9.147 8.686 1.00 78.62 94 THR A N 1
ATOM 670 C CA . THR A 1 94 ? -14.531 10.454 8.570 1.00 78.62 94 THR A CA 1
ATOM 671 C C . THR A 1 94 ? -14.243 11.407 9.727 1.00 78.62 94 THR A C 1
ATOM 673 O O . THR A 1 94 ? -14.013 12.593 9.482 1.00 78.62 94 THR A O 1
ATOM 676 N N . ASP A 1 95 ? -14.193 10.899 10.963 1.00 68.81 95 ASP A N 1
ATOM 677 C CA . ASP A 1 95 ? -14.285 11.728 12.177 1.00 68.81 95 ASP A CA 1
ATOM 678 C C . ASP A 1 95 ? -13.122 11.552 13.180 1.00 68.81 95 ASP A C 1
ATOM 680 O O . ASP A 1 95 ? -13.064 12.275 14.175 1.00 68.81 95 ASP A O 1
ATOM 684 N N . GLY A 1 96 ? -12.180 10.634 12.920 1.00 69.31 96 GLY A N 1
ATOM 685 C CA . GLY A 1 96 ? -11.046 10.311 13.804 1.00 69.31 96 GLY A CA 1
ATOM 686 C C . GLY A 1 96 ? -9.662 10.632 13.223 1.00 69.31 96 GLY A C 1
ATOM 687 O O . GLY A 1 96 ? -9.508 10.926 12.033 1.00 69.31 96 GLY A O 1
ATOM 688 N N . ASP A 1 97 ? -8.628 10.560 14.071 1.00 88.19 97 ASP A N 1
ATOM 689 C CA . ASP A 1 97 ? -7.234 10.533 13.607 1.00 88.19 97 ASP A CA 1
ATOM 690 C C . ASP A 1 97 ? -7.014 9.262 12.771 1.00 88.19 97 ASP A C 1
ATOM 692 O O . ASP A 1 97 ? -7.493 8.186 13.125 1.00 88.19 97 ASP A O 1
ATOM 696 N N . PHE A 1 98 ? -6.273 9.354 11.666 1.00 93.12 98 PHE A N 1
ATOM 697 C CA . PHE A 1 98 ? -5.991 8.206 10.800 1.00 93.12 98 PHE A CA 1
ATOM 698 C C . PHE A 1 98 ? -5.416 7.001 11.573 1.00 93.12 98 PHE A C 1
ATOM 700 O O . PHE A 1 98 ? -5.735 5.848 11.282 1.00 93.12 98 PHE A O 1
ATOM 707 N N . ARG A 1 99 ? -4.594 7.252 12.601 1.00 92.00 99 ARG A N 1
ATOM 708 C CA . ARG A 1 99 ? -4.067 6.201 13.483 1.00 92.00 99 ARG A CA 1
ATOM 709 C C . ARG A 1 99 ? -5.139 5.567 14.356 1.00 92.00 99 ARG A C 1
ATOM 711 O O . ARG A 1 99 ? -5.050 4.373 14.623 1.00 92.00 99 ARG A O 1
ATOM 718 N N . GLU A 1 100 ? -6.116 6.345 14.803 1.00 92.25 100 GLU A N 1
ATOM 719 C CA . GLU A 1 100 ? -7.250 5.839 15.575 1.00 92.25 100 GLU A CA 1
ATOM 720 C C . GLU A 1 100 ? -8.146 4.959 14.699 1.00 92.25 100 GLU A C 1
ATOM 722 O O . GLU A 1 100 ? -8.455 3.839 15.096 1.00 92.25 100 GLU A O 1
ATOM 727 N N . ALA A 1 101 ? -8.433 5.388 13.466 1.00 94.44 101 ALA A N 1
ATOM 728 C CA . ALA A 1 101 ? -9.182 4.589 12.495 1.00 94.44 101 ALA A CA 1
ATOM 729 C C . ALA A 1 101 ? -8.515 3.223 12.234 1.00 94.44 101 ALA A C 1
ATOM 731 O O . ALA A 1 101 ? -9.172 2.181 12.260 1.00 94.44 101 ALA A O 1
ATOM 732 N N . MET A 1 102 ? -7.185 3.187 12.072 1.00 95.25 102 MET A N 1
ATOM 733 C CA . MET A 1 102 ? -6.439 1.922 11.962 1.00 95.25 102 MET A CA 1
ATOM 734 C C . MET A 1 102 ? -6.480 1.089 13.251 1.00 95.25 102 MET A C 1
ATOM 736 O O . MET A 1 102 ? -6.619 -0.135 13.191 1.00 95.25 102 MET A O 1
ATOM 740 N N . ALA A 1 103 ? -6.373 1.724 14.423 1.00 92.62 103 ALA A N 1
ATOM 741 C CA . ALA A 1 103 ? -6.446 1.032 15.711 1.00 92.62 103 ALA A CA 1
ATOM 742 C C . ALA A 1 103 ? -7.822 0.378 15.931 1.00 92.62 103 ALA A C 1
ATOM 744 O O . ALA A 1 103 ? -7.899 -0.762 16.397 1.00 92.62 103 ALA A O 1
ATOM 745 N N . ASN A 1 104 ? -8.888 1.063 15.517 1.00 92.69 104 ASN A N 1
ATOM 746 C CA . ASN A 1 104 ? -10.265 0.573 15.550 1.00 92.69 104 ASN A CA 1
ATOM 747 C C . ASN A 1 104 ? -10.557 -0.440 14.430 1.00 92.69 104 ASN A C 1
ATOM 749 O O . ASN A 1 104 ? -11.533 -1.185 14.507 1.00 92.69 104 ASN A O 1
ATOM 753 N N . GLY A 1 105 ? -9.685 -0.528 13.421 1.00 93.75 105 GLY A N 1
ATOM 754 C CA . GLY A 1 105 ? -9.852 -1.408 12.269 1.00 93.75 105 GLY A CA 1
ATOM 755 C C . GLY A 1 105 ? -10.924 -0.938 11.290 1.00 93.75 105 GLY A C 1
ATOM 756 O O . GLY A 1 105 ? -11.538 -1.776 10.639 1.00 93.75 105 GLY A O 1
ATOM 757 N N . GLU A 1 106 ? -11.153 0.371 11.221 1.00 95.19 106 GLU A N 1
ATOM 758 C CA . GLU A 1 106 ? -12.156 1.005 10.359 1.00 95.19 106 GLU A CA 1
ATOM 759 C C . GLU A 1 106 ? -11.766 0.933 8.880 1.00 95.19 106 GLU A C 1
ATOM 761 O O . GLU A 1 106 ? -12.630 0.768 8.031 1.00 95.19 106 GLU A O 1
ATOM 766 N N . ILE A 1 107 ? -10.464 0.982 8.584 1.00 97.31 107 ILE A N 1
ATOM 767 C CA . ILE A 1 107 ? -9.949 0.942 7.214 1.00 97.31 107 ILE A CA 1
ATOM 768 C C . ILE A 1 107 ? -9.767 -0.514 6.787 1.00 97.31 107 ILE A C 1
ATOM 770 O O . ILE A 1 107 ? -8.875 -1.221 7.276 1.00 97.31 107 ILE A O 1
ATOM 774 N N . SER A 1 108 ? -10.595 -0.963 5.852 1.00 97.19 108 SER A N 1
ATOM 775 C CA . SER A 1 108 ? -10.529 -2.309 5.289 1.00 97.19 108 SER A CA 1
ATOM 776 C C . SER A 1 108 ? -9.342 -2.488 4.338 1.00 97.19 108 SER A C 1
ATOM 778 O O . SER A 1 108 ? -8.758 -1.533 3.819 1.00 97.19 108 SER A O 1
ATOM 780 N N . ALA A 1 109 ? -8.981 -3.748 4.080 1.00 95.88 109 ALA A N 1
ATOM 781 C CA . ALA A 1 109 ? -7.985 -4.059 3.058 1.00 95.88 109 ALA A CA 1
ATOM 782 C C . ALA A 1 109 ? -8.434 -3.627 1.652 1.00 95.88 109 ALA A C 1
ATOM 784 O O . ALA A 1 109 ? -7.606 -3.187 0.861 1.00 95.88 109 ALA A O 1
ATOM 785 N N . GLU A 1 110 ? -9.733 -3.716 1.350 1.00 94.75 110 GLU A N 1
ATOM 786 C CA . GLU A 1 110 ? -10.270 -3.328 0.042 1.00 94.75 110 GLU A CA 1
ATOM 787 C C . GLU A 1 110 ? -10.172 -1.815 -0.178 1.00 94.75 110 GLU A C 1
ATOM 789 O O . GLU A 1 110 ? -9.717 -1.378 -1.231 1.00 94.75 110 GLU A O 1
ATOM 794 N N . GLU A 1 111 ? -10.483 -1.007 0.838 1.00 97.31 111 GLU A N 1
ATOM 795 C CA . GLU A 1 111 ? -10.338 0.451 0.746 1.00 97.31 111 GLU A CA 1
ATOM 796 C C . GLU A 1 111 ? -8.875 0.865 0.556 1.00 97.31 111 GLU A C 1
ATOM 798 O O . GLU A 1 111 ? -8.576 1.782 -0.211 1.00 97.31 111 GLU A O 1
ATOM 803 N N . LEU A 1 112 ? -7.937 0.162 1.199 1.00 97.88 112 LEU A N 1
ATOM 804 C CA . LEU A 1 112 ? -6.513 0.366 0.945 1.00 97.88 112 LEU A CA 1
ATOM 805 C C . LEU A 1 112 ? -6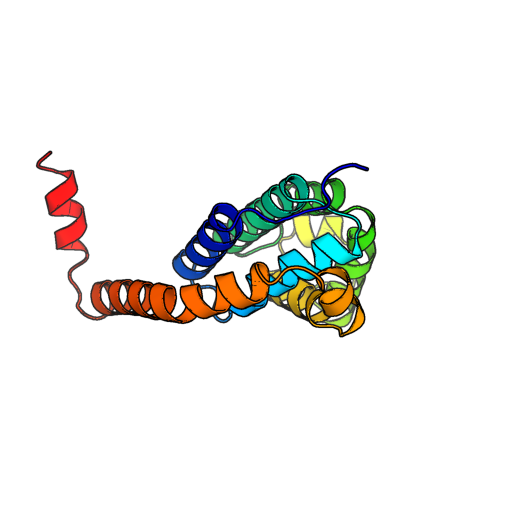.128 -0.011 -0.492 1.00 97.88 112 LEU A C 1
ATOM 807 O O . LEU A 1 112 ? -5.393 0.741 -1.136 1.00 97.88 112 LEU A O 1
ATOM 811 N N . ASN A 1 113 ? -6.613 -1.147 -1.003 1.00 95.38 113 ASN A N 1
ATOM 812 C CA . ASN A 1 113 ? -6.364 -1.577 -2.380 1.00 95.38 113 ASN A CA 1
ATOM 813 C C . ASN A 1 113 ? -6.854 -0.518 -3.374 1.00 95.38 113 ASN A C 1
ATOM 815 O O . ASN A 1 113 ? -6.109 -0.104 -4.263 1.00 95.38 113 ASN A O 1
ATOM 819 N N . GLU A 1 114 ? -8.079 -0.032 -3.188 1.00 96.50 114 GLU A N 1
ATOM 820 C CA . GLU A 1 114 ? -8.677 1.021 -4.005 1.00 96.50 114 GLU A CA 1
ATOM 821 C C . GLU A 1 114 ? -7.892 2.339 -3.919 1.00 96.50 114 GLU A C 1
ATOM 823 O O . GLU A 1 114 ? -7.638 2.962 -4.953 1.00 96.50 114 GLU A O 1
ATOM 828 N N . ALA A 1 115 ? -7.417 2.735 -2.734 1.00 97.44 115 ALA A N 1
ATOM 829 C CA . ALA A 1 115 ? -6.559 3.911 -2.583 1.00 97.44 115 ALA A CA 1
ATOM 830 C C . ALA A 1 115 ? -5.248 3.770 -3.381 1.00 97.44 115 ALA A C 1
ATOM 832 O O . ALA A 1 115 ? -4.836 4.699 -4.082 1.00 97.44 115 ALA A O 1
ATOM 833 N N . PHE A 1 116 ? -4.606 2.596 -3.343 1.00 96.75 116 PHE A N 1
ATOM 834 C CA . PHE A 1 116 ? -3.428 2.318 -4.171 1.00 96.75 116 PHE A CA 1
ATOM 835 C C . PHE A 1 116 ? -3.756 2.359 -5.663 1.00 96.75 116 PHE A C 1
ATOM 837 O O . PHE A 1 116 ? -3.001 2.967 -6.424 1.00 96.75 116 PHE A O 1
ATOM 844 N N . MET A 1 117 ? -4.885 1.784 -6.082 1.00 94.94 117 MET A N 1
ATOM 845 C CA . MET A 1 117 ? -5.348 1.829 -7.472 1.00 94.94 117 MET A CA 1
ATOM 846 C C . MET A 1 117 ? -5.550 3.268 -7.957 1.00 94.94 117 MET A C 1
ATOM 848 O O . MET A 1 117 ? -5.024 3.633 -9.010 1.00 94.94 117 MET A O 1
ATOM 852 N N . GLN A 1 118 ? -6.229 4.114 -7.176 1.00 95.31 118 GLN A N 1
ATOM 853 C CA . GLN A 1 118 ? -6.460 5.522 -7.521 1.00 95.31 118 GLN A CA 1
ATOM 854 C C . GLN A 1 118 ? -5.153 6.302 -7.695 1.00 95.31 118 GLN A C 1
ATOM 856 O O . GLN A 1 118 ? -5.012 7.084 -8.636 1.00 95.31 118 GLN A O 1
ATOM 861 N N . LEU A 1 119 ? -4.172 6.072 -6.821 1.00 94.06 119 LEU A N 1
ATOM 862 C CA . LEU A 1 119 ? -2.888 6.771 -6.866 1.00 94.06 119 LEU A CA 1
ATOM 863 C C . LEU A 1 119 ? -1.971 6.233 -7.976 1.00 94.06 119 LEU A C 1
ATOM 865 O O . LEU A 1 119 ? -1.320 7.004 -8.690 1.00 94.06 119 LEU A O 1
ATOM 869 N N . GLY A 1 120 ? -1.928 4.910 -8.131 1.00 89.88 120 GLY A N 1
ATOM 870 C CA . GLY A 1 120 ? -1.008 4.200 -9.015 1.00 89.88 120 GLY A CA 1
ATOM 871 C C . GLY A 1 120 ? -1.446 4.148 -10.474 1.00 89.88 120 GLY A C 1
ATOM 872 O O . GLY A 1 120 ? -0.600 3.997 -11.352 1.00 89.88 120 GLY A O 1
ATOM 873 N N . MET A 1 121 ? -2.736 4.307 -10.771 1.00 90.75 121 MET A N 1
ATOM 874 C CA . MET A 1 121 ? -3.245 4.210 -12.148 1.00 90.75 121 MET A CA 1
ATOM 875 C C . MET A 1 121 ? -3.285 5.538 -12.911 1.00 90.75 121 MET A C 1
ATOM 877 O O . MET A 1 121 ? -3.699 5.561 -14.074 1.00 90.75 121 MET A O 1
ATOM 881 N N . THR A 1 122 ? -2.808 6.625 -12.301 1.00 88.06 122 THR A N 1
ATOM 882 C CA . THR A 1 122 ? -2.672 7.933 -12.959 1.00 88.06 122 THR A CA 1
ATOM 883 C C . THR A 1 122 ? -1.600 7.913 -14.053 1.00 88.06 122 THR A C 1
ATOM 885 O O . THR A 1 122 ? -0.593 7.212 -13.940 1.00 88.06 122 THR A O 1
ATOM 888 N N . ASP A 1 123 ? -1.761 8.740 -15.090 1.00 83.19 123 ASP A N 1
ATOM 889 C CA . ASP A 1 123 ? -0.787 8.842 -16.191 1.00 83.19 123 ASP A CA 1
ATOM 890 C C . ASP A 1 123 ? 0.615 9.224 -15.700 1.00 83.19 123 ASP A C 1
ATOM 892 O O . ASP A 1 123 ? 1.621 8.737 -16.213 1.00 83.19 123 ASP A O 1
ATOM 896 N N . VAL A 1 124 ? 0.691 10.080 -14.677 1.00 82.00 124 VAL A N 1
ATOM 897 C CA . VAL A 1 124 ? 1.962 10.494 -14.072 1.00 82.00 124 VAL A CA 1
ATOM 898 C C . VAL A 1 124 ? 2.634 9.322 -13.361 1.00 82.00 124 VAL A C 1
ATOM 900 O O . VAL A 1 124 ? 3.832 9.126 -13.545 1.00 82.00 124 VAL A O 1
ATOM 903 N N . ALA A 1 125 ? 1.887 8.529 -12.588 1.00 82.56 125 ALA A N 1
ATOM 904 C CA . ALA A 1 125 ? 2.444 7.383 -11.874 1.00 82.56 125 ALA A CA 1
ATOM 905 C C . ALA A 1 125 ? 2.867 6.264 -12.841 1.00 82.56 125 ALA A C 1
ATOM 907 O O . ALA A 1 125 ? 3.981 5.750 -12.733 1.00 82.56 125 ALA A O 1
ATOM 908 N N . LYS A 1 126 ? 2.044 5.974 -13.857 1.00 80.50 126 LYS A N 1
ATOM 909 C CA . LYS A 1 126 ? 2.393 5.056 -14.954 1.00 80.50 126 LYS A CA 1
ATOM 910 C C . LYS A 1 126 ? 3.655 5.503 -15.688 1.00 80.50 126 LYS A C 1
ATOM 912 O O . LYS A 1 126 ? 4.548 4.702 -15.941 1.00 80.50 126 LYS A O 1
ATOM 917 N N . LYS A 1 127 ? 3.779 6.800 -15.985 1.00 77.69 127 LYS A N 1
ATOM 918 C CA . LYS A 1 127 ? 4.968 7.359 -16.643 1.00 77.69 127 LYS A CA 1
ATOM 919 C C . LYS A 1 127 ? 6.201 7.360 -15.741 1.00 77.69 127 LYS A C 1
ATOM 921 O O . LYS A 1 127 ? 7.301 7.185 -16.248 1.00 77.69 127 LYS A O 1
ATOM 926 N N . ALA A 1 128 ? 6.036 7.531 -14.431 1.00 72.75 128 ALA A N 1
ATOM 927 C CA . ALA A 1 128 ? 7.134 7.427 -13.472 1.00 72.75 128 ALA A CA 1
ATOM 928 C C . ALA A 1 128 ? 7.681 5.993 -13.380 1.00 72.75 128 ALA A C 1
ATOM 930 O O . ALA A 1 128 ? 8.889 5.811 -13.269 1.00 72.75 128 ALA A O 1
ATOM 931 N N . ALA A 1 129 ? 6.817 4.983 -13.509 1.00 67.62 129 ALA A N 1
ATOM 932 C CA . ALA A 1 129 ? 7.238 3.597 -13.729 1.00 67.62 129 ALA A CA 1
ATOM 933 C C . ALA A 1 129 ? 7.754 3.341 -15.166 1.00 67.62 129 ALA A C 1
ATOM 935 O O . ALA A 1 129 ? 8.422 2.342 -15.442 1.00 67.62 129 ALA A O 1
ATOM 936 N N . GLY A 1 130 ? 7.463 4.261 -16.089 1.00 56.38 130 GLY A N 1
ATOM 937 C CA . GLY A 1 130 ? 7.699 4.174 -17.524 1.00 56.38 130 GLY A CA 1
ATOM 938 C C . GLY A 1 130 ? 9.122 4.511 -17.967 1.00 56.38 130 GLY A C 1
ATOM 939 O O . GLY A 1 130 ? 9.383 5.579 -18.520 1.00 56.38 130 GLY A O 1
ATOM 940 N N . SER A 1 131 ? 10.017 3.535 -17.839 1.00 43.31 131 SER A N 1
ATOM 941 C CA . SER A 1 131 ? 10.835 3.028 -18.955 1.00 43.31 131 SER A CA 1
ATOM 942 C C . SER A 1 131 ? 11.484 1.709 -18.554 1.00 43.31 131 SER A C 1
ATOM 944 O O . SER A 1 131 ? 12.696 1.629 -18.416 1.00 43.31 131 SER A O 1
ATOM 946 N N . THR A 1 132 ? 10.698 0.645 -18.393 1.00 44.16 132 THR A N 1
ATOM 947 C CA . THR A 1 132 ? 11.225 -0.712 -18.575 1.00 44.16 132 THR A CA 1
ATOM 948 C C . THR A 1 132 ? 10.136 -1.574 -19.190 1.00 44.16 132 THR A C 1
ATOM 950 O O . THR A 1 132 ? 8.996 -1.573 -18.738 1.00 44.16 132 THR A O 1
ATOM 953 N N . ALA A 1 133 ? 10.478 -2.352 -20.209 1.00 46.06 133 ALA A N 1
ATOM 954 C CA . ALA A 1 133 ? 9.624 -3.380 -20.798 1.00 46.06 133 ALA A CA 1
ATOM 955 C C . ALA A 1 133 ? 9.300 -4.543 -19.818 1.00 46.06 133 ALA A C 1
ATOM 957 O O . ALA A 1 133 ? 9.003 -5.652 -20.253 1.00 46.06 133 ALA A O 1
ATOM 958 N N . THR A 1 134 ? 9.382 -4.310 -18.500 1.00 56.22 134 THR A N 1
ATOM 959 C CA . THR A 1 134 ? 9.481 -5.338 -17.463 1.00 56.22 134 THR A CA 1
ATOM 960 C C . THR A 1 134 ? 8.211 -5.464 -16.623 1.00 56.22 134 THR A C 1
ATOM 962 O O . THR A 1 134 ? 7.795 -6.592 -16.436 1.00 56.22 134 THR A O 1
ATOM 965 N N . ILE A 1 135 ? 7.534 -4.397 -16.158 1.00 52.53 135 ILE A N 1
ATOM 966 C CA . ILE A 1 135 ? 6.349 -4.560 -15.270 1.00 52.53 135 ILE A CA 1
ATOM 967 C C . ILE A 1 135 ? 5.078 -4.926 -16.043 1.00 52.53 135 ILE A C 1
ATOM 969 O O . ILE A 1 135 ? 4.474 -5.952 -15.756 1.00 52.53 135 ILE A O 1
ATOM 973 N N . GLU A 1 136 ? 4.667 -4.135 -17.039 1.00 53.78 136 GLU A N 1
ATOM 974 C CA . GLU A 1 136 ? 3.471 -4.459 -17.840 1.00 53.78 136 GLU A CA 1
ATOM 975 C C . GLU A 1 136 ? 3.658 -5.784 -18.604 1.00 53.78 136 GLU A C 1
ATOM 977 O O . GLU A 1 136 ? 2.732 -6.585 -18.701 1.00 53.78 136 GLU A O 1
ATOM 982 N N . GLY A 1 137 ? 4.883 -6.069 -19.067 1.00 57.44 137 GLY A N 1
ATOM 983 C CA . GLY A 1 137 ? 5.245 -7.347 -19.692 1.00 57.44 137 GLY A CA 1
ATOM 984 C C . GLY A 1 137 ? 5.272 -8.532 -18.715 1.00 57.44 137 GLY A C 1
ATOM 985 O O . GLY A 1 137 ? 4.805 -9.619 -19.063 1.00 57.44 137 GLY A O 1
ATOM 986 N N . ALA A 1 138 ? 5.766 -8.331 -17.484 1.00 57.00 138 ALA A N 1
ATOM 987 C CA . ALA A 1 138 ? 5.703 -9.316 -16.400 1.00 57.00 138 ALA A CA 1
ATOM 988 C C . ALA A 1 138 ? 4.262 -9.662 -16.050 1.00 57.00 138 ALA A C 1
ATOM 990 O O . ALA A 1 138 ? 3.892 -10.833 -16.027 1.00 57.00 138 ALA A O 1
ATOM 991 N N . VAL A 1 139 ? 3.456 -8.631 -15.789 1.00 53.34 139 VAL A N 1
ATOM 992 C CA . VAL A 1 139 ? 2.073 -8.768 -15.340 1.00 53.34 139 VAL A CA 1
ATOM 993 C C . VAL A 1 139 ? 1.190 -9.325 -16.455 1.00 53.34 139 VAL A C 1
ATOM 995 O O . VAL A 1 139 ? 0.365 -10.185 -16.180 1.00 53.34 139 VAL A O 1
ATOM 998 N N . GLY A 1 140 ? 1.412 -8.958 -17.720 1.00 55.72 140 GLY A N 1
ATOM 999 C CA . GLY A 1 140 ? 0.687 -9.542 -18.855 1.00 55.72 140 GLY A CA 1
ATOM 1000 C C . GLY A 1 140 ? 0.919 -11.052 -19.027 1.00 55.72 140 GLY A C 1
ATOM 1001 O O . GLY A 1 140 ? -0.035 -11.811 -19.196 1.00 55.72 140 GLY A O 1
ATOM 1002 N N . ASN A 1 141 ? 2.168 -11.525 -18.916 1.00 52.84 141 ASN A N 1
ATOM 1003 C CA . ASN A 1 141 ? 2.477 -12.966 -18.969 1.00 52.84 141 ASN A CA 1
ATOM 1004 C C . ASN A 1 141 ? 2.037 -13.715 -17.696 1.00 52.84 141 ASN A C 1
ATOM 1006 O O . ASN A 1 141 ? 1.672 -14.897 -17.746 1.00 52.84 141 ASN A O 1
ATOM 1010 N N . LEU A 1 142 ? 2.042 -13.025 -16.554 1.00 52.41 142 LEU A N 1
ATOM 1011 C CA . LEU A 1 142 ? 1.480 -13.518 -15.305 1.00 52.41 142 LEU A CA 1
ATOM 1012 C C . LEU A 1 142 ? -0.029 -13.632 -15.360 1.00 52.41 142 LEU A C 1
ATOM 1014 O O . LEU A 1 142 ? -0.518 -14.623 -14.862 1.00 52.41 142 LEU A O 1
ATOM 1018 N N . GLN A 1 143 ? -0.776 -12.701 -15.951 1.00 52.03 143 GLN A N 1
ATOM 1019 C CA . GLN A 1 143 ? -2.238 -12.764 -15.984 1.00 52.03 143 GLN A CA 1
ATOM 1020 C C . GLN A 1 143 ? -2.701 -14.086 -16.611 1.00 52.03 143 GLN A C 1
ATOM 1022 O O . GLN A 1 143 ? -3.540 -14.771 -16.041 1.00 52.03 143 GLN A O 1
ATOM 1027 N N . ALA A 1 144 ? -2.066 -14.534 -17.699 1.00 56.44 144 ALA A N 1
ATOM 1028 C CA . ALA A 1 144 ? -2.345 -15.844 -18.292 1.00 56.44 144 ALA A CA 1
ATOM 1029 C C . ALA A 1 144 ? -2.004 -17.023 -17.352 1.00 56.44 144 ALA A C 1
ATOM 1031 O O . ALA A 1 144 ? -2.766 -17.985 -17.258 1.00 56.44 144 ALA A O 1
ATOM 1032 N N . SER A 1 145 ? -0.884 -16.953 -16.626 1.00 51.88 145 SER A N 1
ATOM 1033 C CA . SER A 1 145 ? -0.417 -18.025 -15.727 1.00 51.88 145 SER A CA 1
ATOM 1034 C C . SER A 1 145 ? -1.123 -18.033 -14.361 1.00 51.88 145 SER A C 1
ATOM 1036 O O . SER A 1 145 ? -1.387 -19.088 -13.797 1.00 51.88 145 SER A O 1
ATOM 1038 N N . ALA A 1 146 ? -1.475 -16.862 -13.843 1.00 47.94 146 ALA A N 1
ATOM 1039 C CA . ALA A 1 146 ? -2.197 -16.616 -12.607 1.00 47.94 146 ALA A CA 1
ATOM 1040 C C . ALA A 1 146 ? -3.686 -16.885 -12.796 1.00 47.94 146 ALA A C 1
ATOM 1042 O O . ALA A 1 146 ? -4.284 -17.475 -11.916 1.00 47.94 146 ALA A O 1
ATOM 1043 N N . VAL A 1 147 ? -4.282 -16.571 -13.953 1.00 52.72 147 VAL A N 1
ATOM 1044 C CA . VAL A 1 147 ? -5.627 -17.060 -14.300 1.00 52.72 147 VAL A CA 1
ATOM 1045 C C . VAL A 1 147 ? -5.638 -18.586 -14.333 1.00 52.72 147 VAL A C 1
ATOM 1047 O O . VAL A 1 147 ? -6.573 -19.185 -13.813 1.00 52.72 147 VAL A O 1
ATOM 1050 N N . ASN A 1 148 ? -4.597 -19.239 -14.859 1.00 56.28 148 ASN A N 1
ATOM 1051 C CA . ASN A 1 148 ? -4.482 -20.698 -14.773 1.00 56.28 148 ASN A CA 1
ATOM 1052 C C . ASN A 1 148 ? -4.353 -21.182 -13.317 1.00 56.28 148 ASN A C 1
ATOM 1054 O O . ASN A 1 148 ? -5.099 -22.069 -12.921 1.00 56.28 148 ASN A O 1
ATOM 1058 N N . MET A 1 149 ? -3.503 -20.556 -12.499 1.00 52.44 149 MET A N 1
ATOM 1059 C CA . MET A 1 149 ? -3.341 -20.883 -11.074 1.00 52.44 149 MET A CA 1
ATOM 1060 C C . MET A 1 149 ? -4.622 -20.643 -10.256 1.00 52.44 149 MET A C 1
ATOM 1062 O O . MET A 1 149 ? -5.017 -21.476 -9.449 1.00 52.44 149 MET A O 1
ATOM 1066 N N . ILE A 1 150 ? -5.317 -19.530 -10.478 1.00 49.97 150 ILE A N 1
ATOM 1067 C CA . ILE A 1 150 ? -6.596 -19.201 -9.841 1.00 49.97 150 ILE A CA 1
ATOM 1068 C C . ILE A 1 150 ? -7.675 -20.160 -10.326 1.00 49.97 150 ILE A C 1
ATOM 1070 O O . ILE A 1 150 ? -8.472 -20.609 -9.517 1.00 49.97 150 ILE A O 1
ATOM 1074 N N . ASN A 1 151 ? -7.693 -20.540 -11.604 1.00 55.44 151 ASN A N 1
ATOM 1075 C CA . ASN A 1 151 ? -8.584 -21.590 -12.089 1.00 55.44 151 ASN A CA 1
ATOM 1076 C C . ASN A 1 151 ? -8.267 -22.935 -11.432 1.00 55.44 151 ASN A C 1
ATOM 1078 O O . ASN A 1 151 ? -9.193 -23.673 -11.116 1.00 55.44 151 ASN A O 1
ATOM 1082 N N . GLU A 1 152 ? -7.002 -23.273 -11.190 1.00 56.03 152 GLU A N 1
ATOM 1083 C CA . GLU A 1 152 ? -6.625 -24.465 -10.425 1.00 56.03 152 GLU A CA 1
ATOM 1084 C C . GLU A 1 152 ? -7.118 -24.383 -8.974 1.00 56.03 152 GLU A C 1
ATOM 1086 O O . GLU A 1 152 ? -7.727 -25.336 -8.491 1.00 56.03 152 GLU A O 1
ATOM 1091 N N . ILE A 1 153 ? -6.969 -23.231 -8.314 1.00 48.25 153 ILE A N 1
ATOM 1092 C CA . ILE A 1 153 ? -7.467 -22.970 -6.955 1.00 48.25 153 ILE A CA 1
ATOM 1093 C C . ILE A 1 153 ? -9.005 -23.030 -6.905 1.00 48.25 153 ILE A C 1
ATOM 1095 O O . ILE A 1 153 ? -9.575 -23.761 -6.098 1.00 48.25 153 ILE A O 1
ATOM 1099 N N . ILE A 1 154 ? -9.704 -22.324 -7.796 1.00 45.28 154 ILE A N 1
ATOM 1100 C CA . ILE A 1 154 ? -11.171 -22.319 -7.902 1.00 45.28 154 ILE A CA 1
ATOM 1101 C C . ILE A 1 154 ? -11.687 -23.715 -8.250 1.00 45.28 154 ILE A C 1
ATOM 1103 O O . ILE A 1 154 ? -12.690 -24.140 -7.688 1.00 45.28 154 ILE A O 1
ATOM 1107 N N . ASN A 1 155 ? -11.012 -24.468 -9.121 1.00 55.16 155 ASN A N 1
ATOM 1108 C CA . ASN A 1 155 ? -11.368 -25.862 -9.388 1.00 55.16 155 ASN A CA 1
ATOM 1109 C C . ASN A 1 155 ? -11.136 -26.754 -8.160 1.00 55.16 155 ASN A C 1
ATOM 1111 O O . ASN A 1 155 ? -11.947 -27.648 -7.913 1.00 55.16 155 ASN A O 1
ATOM 1115 N N . ALA A 1 156 ? -10.077 -26.509 -7.384 1.00 51.06 156 ALA A N 1
ATOM 1116 C CA . ALA A 1 156 ? -9.788 -27.227 -6.145 1.00 51.06 156 ALA A CA 1
ATOM 1117 C C . ALA A 1 156 ? -10.805 -26.925 -5.026 1.00 51.06 156 ALA A C 1
ATOM 1119 O O . ALA A 1 156 ? -11.122 -27.815 -4.238 1.00 51.06 156 ALA A O 1
ATOM 1120 N N . PHE A 1 157 ? -11.365 -25.710 -4.976 1.00 45.38 157 PHE A N 1
ATOM 1121 C CA . PHE A 1 157 ? -12.411 -25.328 -4.016 1.00 45.38 157 PHE A CA 1
ATOM 1122 C C . PHE A 1 157 ? -13.837 -25.645 -4.501 1.00 45.38 157 PHE A C 1
ATOM 1124 O O . PHE A 1 157 ? -14.686 -26.047 -3.707 1.00 45.38 157 PHE A O 1
ATOM 1131 N N . GLY A 1 158 ? -14.110 -25.505 -5.799 1.00 45.09 158 GLY A N 1
ATOM 1132 C CA . GLY A 1 158 ? -15.414 -25.749 -6.426 1.00 45.09 158 GLY A CA 1
ATOM 1133 C C . GLY A 1 158 ? -15.738 -27.230 -6.632 1.00 45.09 158 GLY A C 1
ATOM 1134 O O . GLY A 1 158 ? -16.908 -27.607 -6.699 1.00 45.09 158 GLY A O 1
ATOM 1135 N N . LYS A 1 159 ? -14.723 -28.100 -6.678 1.00 44.53 159 LYS A N 1
ATOM 1136 C CA . LYS A 1 159 ? -14.889 -29.552 -6.552 1.00 44.53 159 LYS A CA 1
ATOM 1137 C C . LYS A 1 159 ? -14.454 -29.933 -5.145 1.00 44.53 159 LYS A C 1
ATOM 1139 O O . LYS A 1 159 ? -13.264 -30.064 -4.906 1.00 44.53 159 LYS A O 1
ATOM 1144 N N . GLY A 1 160 ? -15.402 -30.069 -4.217 1.00 45.81 160 GLY A N 1
ATOM 1145 C CA . GLY A 1 160 ? -15.147 -30.274 -2.786 1.00 45.81 160 GLY A CA 1
ATOM 1146 C C . GLY A 1 160 ? -14.237 -31.460 -2.433 1.00 45.81 160 GLY A C 1
ATOM 1147 O O . GLY A 1 160 ? -14.733 -32.493 -2.009 1.00 45.81 160 GLY A O 1
ATOM 1148 N N . ASN A 1 161 ? -12.918 -31.283 -2.551 1.00 50.88 161 ASN A N 1
ATOM 1149 C CA . ASN A 1 161 ? -11.881 -32.266 -2.233 1.00 50.88 161 ASN A CA 1
ATOM 1150 C C . ASN A 1 161 ? -10.623 -31.579 -1.652 1.00 50.88 161 ASN A C 1
ATOM 1152 O O . ASN A 1 161 ? -9.489 -31.899 -2.015 1.00 50.88 161 ASN A O 1
ATOM 1156 N N . ILE A 1 162 ? -10.810 -30.702 -0.654 1.00 52.12 162 ILE A N 1
ATOM 1157 C CA . ILE A 1 162 ? -9.730 -30.224 0.245 1.00 52.12 162 ILE A CA 1
ATOM 1158 C C . ILE A 1 162 ? -8.943 -31.412 0.857 1.00 52.12 162 ILE A C 1
ATOM 1160 O O . ILE A 1 162 ? -7.784 -31.290 1.245 1.00 52.12 162 ILE A O 1
ATOM 1164 N N . THR A 1 163 ? -9.540 -32.605 0.876 1.00 49.31 163 THR A N 1
ATOM 1165 C CA . THR A 1 163 ? -8.968 -33.856 1.383 1.00 49.31 163 THR A CA 1
ATOM 1166 C C . THR A 1 163 ? -7.737 -34.356 0.608 1.00 49.31 163 THR A C 1
ATOM 1168 O O . THR A 1 163 ? -6.926 -35.082 1.186 1.00 49.31 163 THR A O 1
ATOM 1171 N N . SER A 1 164 ? -7.547 -33.977 -0.665 1.00 48.44 164 SER A N 1
ATOM 1172 C CA . SER A 1 164 ? -6.427 -34.504 -1.471 1.00 48.44 164 SER A CA 1
ATOM 1173 C C . SER A 1 164 ? -5.092 -33.808 -1.170 1.00 48.44 164 SER A C 1
ATOM 1175 O O . SER A 1 164 ? -4.081 -34.488 -1.043 1.00 48.44 164 SER A O 1
ATOM 1177 N N . LEU A 1 165 ? -5.094 -32.488 -0.937 1.00 47.53 165 LEU A N 1
ATOM 1178 C CA . LEU A 1 165 ? -3.885 -31.728 -0.567 1.00 47.53 165 LEU A CA 1
ATOM 1179 C C . LEU A 1 165 ? -3.358 -32.102 0.831 1.00 47.53 165 LEU A C 1
ATOM 1181 O O . LEU A 1 165 ? -2.153 -32.119 1.060 1.00 47.53 165 LEU A O 1
ATOM 1185 N N . ILE A 1 166 ? -4.252 -32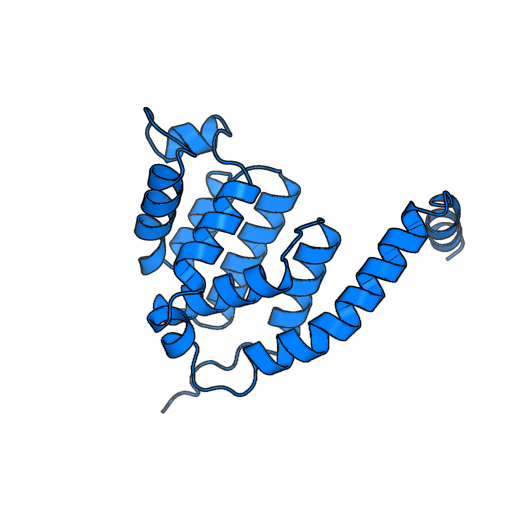.464 1.758 1.00 45.44 166 ILE A N 1
ATOM 1186 C CA . ILE A 1 166 ? -3.876 -32.934 3.103 1.00 45.44 166 ILE A CA 1
ATOM 1187 C C . ILE A 1 166 ? -3.328 -34.374 3.059 1.00 45.44 166 ILE A C 1
ATOM 1189 O O . ILE A 1 166 ? -2.475 -34.737 3.869 1.00 45.44 166 ILE A O 1
ATOM 1193 N N . SER A 1 167 ? -3.770 -35.195 2.099 1.00 45.53 167 SER A N 1
ATOM 1194 C CA . SER A 1 167 ? -3.327 -36.592 1.980 1.00 45.53 167 SER A CA 1
ATOM 1195 C C . SER A 1 167 ? -1.890 -36.733 1.463 1.00 45.53 167 SER A C 1
ATOM 1197 O O . SER A 1 167 ? -1.208 -37.677 1.863 1.00 45.53 167 SER A O 1
ATOM 1199 N N . ASP A 1 168 ? -1.412 -35.788 0.647 1.00 48.19 168 ASP A N 1
ATOM 1200 C CA . ASP A 1 168 ? -0.046 -35.814 0.104 1.00 48.19 168 ASP A CA 1
ATOM 1201 C C . ASP A 1 168 ? 1.003 -35.246 1.079 1.00 48.19 168 ASP A C 1
ATOM 1203 O O . ASP A 1 168 ? 2.143 -35.703 1.085 1.00 48.19 168 ASP A O 1
ATOM 1207 N N . ILE A 1 169 ? 0.619 -34.337 1.985 1.00 50.81 169 ILE A N 1
ATOM 1208 C CA . ILE A 1 169 ? 1.506 -33.837 3.059 1.00 50.81 169 ILE A CA 1
ATOM 1209 C C . ILE A 1 169 ? 1.669 -34.876 4.187 1.00 50.81 169 ILE A C 1
ATOM 1211 O O . ILE A 1 169 ? 2.676 -34.885 4.888 1.00 50.81 169 ILE A O 1
ATOM 1215 N N . GLY A 1 170 ? 0.709 -35.791 4.355 1.00 41.94 170 GLY A N 1
ATOM 1216 C CA . GLY A 1 170 ? 0.752 -36.847 5.376 1.00 41.94 170 GLY A CA 1
ATOM 1217 C C . GLY A 1 170 ? 1.495 -38.131 4.980 1.00 41.94 170 GLY A C 1
ATOM 1218 O O . GLY A 1 170 ? 1.498 -39.079 5.767 1.00 41.94 170 GLY A O 1
ATOM 1219 N N . LYS A 1 171 ? 2.071 -38.210 3.772 1.00 45.06 171 LYS A N 1
ATOM 1220 C CA . LYS A 1 171 ? 2.781 -39.407 3.268 1.00 45.06 171 LYS A CA 1
ATOM 1221 C C . LYS A 1 171 ? 4.178 -39.135 2.687 1.00 45.06 171 LYS A C 1
ATOM 1223 O O . LYS A 1 171 ? 4.721 -40.017 2.021 1.00 45.06 171 LYS A O 1
ATOM 1228 N N . GLY A 1 172 ? 4.757 -37.966 2.962 1.00 37.72 172 GLY A N 1
ATOM 1229 C CA . GLY A 1 172 ? 6.172 -37.659 2.715 1.00 37.72 172 GLY A CA 1
ATOM 1230 C C . GLY A 1 172 ? 7.009 -37.801 3.974 1.00 37.72 172 GLY A C 1
ATOM 1231 O O . GLY A 1 172 ? 6.569 -37.258 5.010 1.00 37.72 172 GLY A O 1
#

InterPro domains:
  IPR013491 Tape measure protein N-terminal [PF20155] (1-154)
  IPR013491 Tape measure protein N-terminal [TIGR02675] (34-111)

Foldseek 3Di:
DDDPADQPLVLLLVLLLLCLVLPPPPSLLLSLLLLLLQLLLVAHNVLSSQLSVLLSVLSVVQFRAPVSLVSNCVSRVVCSVQLVVQLQVVPLDDPDDPNVSRVVRSGGSVSSSVSSSVRCVDPSSNVSSPDDPRSVVSSVVSVVVSVVVSVVVCVCVVPPPPVVVVVVVVPD

Radius of gyration: 17.31 Å; chains: 1; bounding box: 41×51×36 Å